Protein AF-A0A7Y5WQZ3-F1 (afdb_monomer_lite)

Structure (mmCIF, N/CA/C/O backbone):
data_AF-A0A7Y5WQZ3-F1
#
_entry.id   AF-A0A7Y5WQZ3-F1
#
loop_
_atom_site.group_PDB
_atom_site.id
_atom_site.type_symbol
_atom_site.label_atom_id
_atom_site.label_alt_id
_atom_site.label_comp_id
_atom_site.label_asym_id
_atom_site.label_entity_id
_atom_site.label_seq_id
_atom_site.pdbx_PDB_ins_code
_atom_site.Cartn_x
_atom_site.Cartn_y
_atom_site.Cartn_z
_atom_site.occupancy
_atom_site.B_iso_or_equiv
_atom_site.auth_seq_id
_atom_site.auth_comp_id
_atom_site.auth_asym_id
_atom_site.auth_atom_id
_atom_site.pdbx_PDB_model_num
ATOM 1 N N . MET A 1 1 ? -0.681 5.431 23.879 1.00 81.38 1 MET A N 1
ATOM 2 C CA . MET A 1 1 ? -1.620 4.521 23.190 1.00 81.38 1 MET A CA 1
ATOM 3 C C . MET A 1 1 ? -0.898 3.932 21.992 1.00 81.38 1 MET A C 1
ATOM 5 O O . MET A 1 1 ? -0.132 4.664 21.375 1.00 81.38 1 MET A O 1
ATOM 9 N N . THR A 1 2 ? -1.069 2.643 21.713 1.00 96.25 2 THR A N 1
ATOM 10 C CA . THR A 1 2 ? -0.437 1.974 20.561 1.00 96.25 2 THR A CA 1
ATOM 11 C C . THR A 1 2 ? -1.233 2.266 19.292 1.00 96.25 2 THR A C 1
ATOM 13 O O . THR A 1 2 ? -2.457 2.299 19.367 1.00 96.25 2 THR A O 1
ATOM 16 N N . ARG A 1 3 ? -0.546 2.479 18.163 1.00 97.19 3 ARG A N 1
ATOM 17 C CA . ARG A 1 3 ? -1.156 2.624 16.834 1.00 97.19 3 ARG A CA 1
ATOM 18 C C . ARG A 1 3 ? -0.848 1.402 15.976 1.00 97.19 3 ARG A C 1
ATOM 20 O O . ARG A 1 3 ? 0.270 0.890 16.040 1.00 97.19 3 ARG A O 1
ATOM 27 N N . PHE A 1 4 ? -1.798 0.986 15.155 1.00 97.62 4 PHE A N 1
ATOM 28 C CA . PHE A 1 4 ? -1.673 -0.101 14.193 1.00 97.62 4 PHE A CA 1
ATOM 29 C C . PHE A 1 4 ? -1.804 0.459 12.778 1.00 97.62 4 PHE A C 1
ATOM 31 O O . PHE A 1 4 ? -2.828 1.032 12.427 1.00 97.62 4 PHE A O 1
ATOM 38 N N . GLY A 1 5 ? -0.758 0.311 11.965 1.00 97.19 5 GLY A N 1
ATOM 39 C CA . GLY A 1 5 ? -0.752 0.748 10.567 1.00 97.19 5 GLY A CA 1
ATOM 40 C C . GLY A 1 5 ? -0.813 -0.429 9.597 1.00 97.19 5 GLY A C 1
ATOM 41 O O . GLY A 1 5 ? -0.304 -1.509 9.900 1.00 97.19 5 GLY A O 1
ATOM 42 N N . TYR A 1 6 ? -1.411 -0.207 8.429 1.00 97.69 6 TYR A N 1
ATOM 43 C CA . TYR A 1 6 ? -1.416 -1.157 7.320 1.00 97.69 6 TYR A CA 1
ATOM 44 C C . TYR A 1 6 ? -0.265 -0.860 6.352 1.00 97.69 6 TYR A C 1
ATOM 46 O O . TYR A 1 6 ? -0.061 0.285 5.959 1.00 97.69 6 TYR A O 1
ATOM 54 N N . HIS A 1 7 ? 0.496 -1.877 5.951 1.00 97.69 7 HIS A N 1
ATOM 55 C CA . HIS A 1 7 ? 1.555 -1.729 4.952 1.00 97.69 7 HIS A CA 1
ATOM 56 C C . HIS A 1 7 ? 1.033 -2.115 3.561 1.00 97.69 7 HIS A C 1
ATOM 58 O O . HIS A 1 7 ? 0.829 -3.294 3.271 1.00 97.69 7 HIS A O 1
ATOM 64 N N . ALA A 1 8 ? 0.839 -1.118 2.699 1.00 97.44 8 ALA A N 1
ATOM 65 C CA . ALA A 1 8 ? 0.478 -1.278 1.298 1.00 97.44 8 ALA A CA 1
ATOM 66 C C . ALA A 1 8 ? 1.711 -1.715 0.488 1.00 97.44 8 ALA A C 1
ATOM 68 O O . ALA A 1 8 ? 2.529 -0.896 0.064 1.00 97.44 8 ALA A O 1
ATOM 69 N N . SER A 1 9 ? 1.858 -3.029 0.298 1.00 96.56 9 SER A N 1
ATOM 70 C CA . SER A 1 9 ? 3.003 -3.612 -0.408 1.00 96.56 9 SER A CA 1
ATOM 71 C C . SER A 1 9 ? 2.887 -3.417 -1.920 1.00 96.56 9 SER A C 1
ATOM 73 O O . SER A 1 9 ? 2.252 -4.200 -2.633 1.00 96.56 9 SER A O 1
ATOM 75 N N . HIS A 1 10 ? 3.557 -2.373 -2.407 1.00 95.88 10 HIS A N 1
ATOM 76 C CA . HIS A 1 10 ? 3.745 -2.096 -3.831 1.00 95.88 10 HIS A CA 1
ATOM 77 C C . HIS A 1 10 ? 4.576 -3.155 -4.550 1.00 95.88 10 HIS A C 1
ATOM 79 O O . HIS A 1 10 ? 4.621 -3.130 -5.772 1.00 95.88 10 HIS A O 1
ATOM 85 N N . GLU A 1 11 ? 5.208 -4.062 -3.810 1.00 95.62 11 GLU A N 1
ATOM 86 C CA . GLU A 1 11 ? 5.952 -5.209 -4.318 1.00 95.62 11 GLU A CA 1
ATOM 87 C C . GLU A 1 11 ? 5.031 -6.367 -4.708 1.00 95.62 11 GLU A C 1
ATOM 89 O O . GLU A 1 11 ? 5.320 -7.090 -5.659 1.00 95.62 11 GLU A O 1
ATOM 94 N N . GLN A 1 12 ? 3.930 -6.541 -3.969 1.00 93.75 12 GLN A N 1
ATOM 95 C CA . GLN A 1 12 ? 3.019 -7.681 -4.093 1.00 93.75 12 GLN A CA 1
ATOM 96 C C . GLN A 1 12 ? 1.796 -7.384 -4.959 1.00 93.75 12 GLN A C 1
ATOM 98 O O . GLN A 1 12 ? 1.238 -8.299 -5.565 1.00 93.75 12 GLN A O 1
ATOM 103 N N . HIS A 1 13 ? 1.358 -6.124 -5.011 1.00 95.38 13 HIS A N 1
ATOM 104 C CA . HIS A 1 13 ? 0.107 -5.750 -5.666 1.00 95.38 13 HIS A CA 1
ATOM 105 C C . HIS A 1 13 ? 0.242 -4.474 -6.506 1.00 95.38 13 HIS A C 1
ATOM 107 O O . HIS A 1 13 ? 1.007 -3.569 -6.157 1.00 95.38 13 HIS A O 1
ATOM 113 N N . PRO A 1 14 ? -0.531 -4.352 -7.602 1.00 94.94 14 PRO A N 1
ATOM 114 C CA . PRO A 1 14 ? -0.561 -3.128 -8.385 1.00 94.94 14 PRO A CA 1
ATOM 115 C C . PRO A 1 14 ? -1.241 -1.984 -7.603 1.00 94.94 14 PRO A C 1
ATOM 117 O O . PRO A 1 14 ? -2.117 -2.237 -6.770 1.00 94.94 14 PRO A O 1
ATOM 120 N N . PRO A 1 15 ? -0.923 -0.710 -7.912 1.00 95.81 15 PRO A N 1
ATOM 121 C CA . PRO A 1 15 ? -1.460 0.451 -7.194 1.00 95.81 15 PRO A CA 1
ATOM 122 C C . PRO A 1 15 ? -2.991 0.510 -7.098 1.00 95.81 15 PRO A C 1
ATOM 124 O O . PRO A 1 15 ? -3.515 0.953 -6.081 1.00 95.81 15 PRO A O 1
ATOM 127 N N . SER A 1 16 ? -3.715 0.053 -8.127 1.00 95.50 16 SER A N 1
ATOM 128 C CA . SER A 1 16 ? -5.185 0.050 -8.139 1.00 95.50 16 SER A CA 1
ATOM 129 C C . SER A 1 16 ? -5.784 -0.874 -7.080 1.00 95.50 16 SER A C 1
ATOM 131 O O . SER A 1 16 ? -6.729 -0.483 -6.407 1.00 95.50 16 SER A O 1
ATOM 133 N N . VAL A 1 17 ? -5.204 -2.060 -6.884 1.00 97.25 17 VAL A N 1
ATO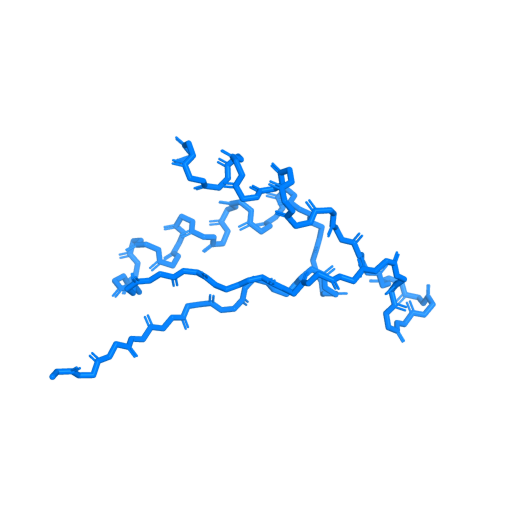M 134 C CA . VAL A 1 17 ? -5.629 -3.011 -5.843 1.00 97.25 17 VAL A CA 1
ATOM 135 C C . VAL A 1 17 ? -5.307 -2.456 -4.458 1.00 97.25 17 VAL A C 1
ATOM 137 O O . VAL A 1 17 ? -6.112 -2.546 -3.537 1.00 97.25 17 VAL A O 1
ATOM 140 N N . LEU A 1 18 ? -4.154 -1.799 -4.314 1.00 97.44 18 LEU A N 1
ATOM 141 C CA . LEU A 1 18 ? -3.771 -1.179 -3.048 1.00 97.44 18 LEU A CA 1
ATOM 142 C C . LEU A 1 18 ? -4.732 -0.054 -2.630 1.00 97.44 18 LEU A C 1
ATOM 144 O O . LEU A 1 18 ? -4.936 0.125 -1.435 1.00 97.44 18 LEU A O 1
ATOM 148 N N . LEU A 1 19 ? -5.377 0.653 -3.570 1.00 97.56 19 LEU A N 1
ATOM 149 C CA . LEU A 1 19 ? -6.434 1.624 -3.239 1.00 97.56 19 LEU A CA 1
ATOM 150 C C . LEU A 1 19 ? -7.670 0.967 -2.607 1.00 97.56 19 LEU A C 1
ATOM 152 O O . LEU A 1 19 ? -8.324 1.568 -1.759 1.00 97.56 19 LEU A O 1
ATOM 156 N N . GLU A 1 20 ? -8.003 -0.260 -2.999 1.00 97.94 20 GLU A N 1
ATOM 157 C CA . GLU A 1 20 ? -9.092 -1.013 -2.371 1.00 97.94 20 GLU A CA 1
ATOM 158 C C . GLU A 1 20 ? -8.685 -1.467 -0.967 1.00 97.94 20 GLU A C 1
ATOM 160 O O . GLU A 1 20 ? -9.456 -1.341 -0.017 1.00 97.94 20 GLU A O 1
ATOM 165 N N . TYR A 1 21 ? -7.444 -1.927 -0.805 1.00 97.81 21 TYR A N 1
ATOM 166 C CA . TYR A 1 21 ? -6.947 -2.417 0.479 1.00 97.81 21 TYR A CA 1
ATOM 167 C C . TYR A 1 21 ? -6.816 -1.326 1.537 1.00 97.81 21 TYR A C 1
ATOM 169 O O . TYR A 1 21 ? -7.085 -1.598 2.703 1.00 97.81 21 TYR A O 1
ATOM 177 N N . VAL A 1 22 ? -6.445 -0.097 1.166 1.00 97.31 22 VAL A N 1
ATOM 178 C CA . VAL A 1 22 ? -6.386 1.002 2.144 1.00 97.31 22 VAL A CA 1
ATOM 179 C C . VAL A 1 22 ? -7.763 1.400 2.658 1.00 97.31 22 VAL A C 1
ATOM 181 O O . VAL A 1 22 ? -7.887 1.667 3.847 1.00 97.31 22 VAL A O 1
ATOM 184 N N . ARG A 1 23 ? -8.801 1.344 1.813 1.00 96.56 23 ARG A N 1
ATOM 185 C CA . ARG A 1 23 ? -10.191 1.541 2.252 1.00 96.56 23 ARG A CA 1
ATOM 186 C C . ARG A 1 23 ? -10.623 0.446 3.217 1.00 96.56 23 ARG A C 1
ATOM 188 O O . ARG A 1 23 ? -11.149 0.734 4.282 1.00 96.56 23 ARG A O 1
ATOM 195 N N . LEU A 1 24 ? -10.311 -0.811 2.893 1.00 97.94 24 LEU A N 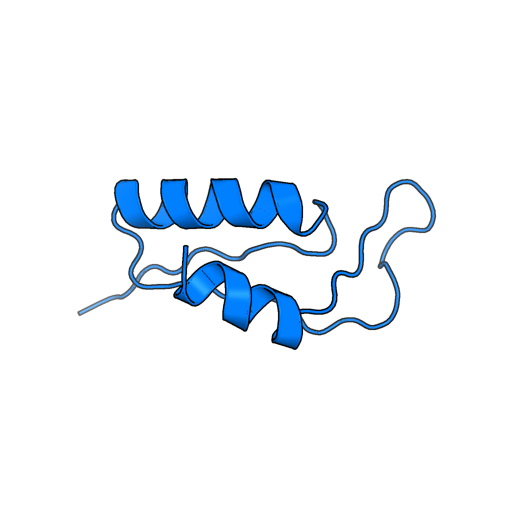1
ATOM 196 C CA . LEU A 1 24 ? -10.577 -1.933 3.796 1.00 97.94 24 LEU A CA 1
ATOM 197 C C . LEU A 1 24 ? -9.811 -1.807 5.121 1.00 97.94 24 LEU A C 1
ATOM 199 O O . LEU A 1 24 ? -10.332 -2.189 6.165 1.00 97.94 24 LEU A O 1
ATOM 203 N N . ALA A 1 25 ? -8.581 -1.290 5.097 1.00 97.94 25 ALA A N 1
ATOM 204 C CA . ALA A 1 25 ? -7.801 -1.049 6.305 1.00 97.94 25 ALA A CA 1
ATOM 205 C C . ALA A 1 25 ? -8.418 0.067 7.164 1.00 97.94 25 ALA A C 1
ATOM 207 O O . ALA A 1 25 ? -8.493 -0.075 8.384 1.00 97.94 25 ALA A O 1
ATOM 208 N N . GLU A 1 26 ? -8.897 1.148 6.550 1.00 96.31 26 GLU A N 1
ATOM 209 C CA . GLU A 1 26 ? -9.626 2.202 7.259 1.00 96.31 26 GLU A CA 1
ATOM 210 C C . GLU A 1 26 ? -10.920 1.662 7.887 1.00 96.31 26 GLU A C 1
ATOM 212 O O . GLU A 1 26 ? -11.117 1.808 9.095 1.00 96.31 26 GLU A O 1
ATOM 217 N N . ASP A 1 27 ? -11.736 0.935 7.116 1.00 97.62 27 ASP A N 1
ATOM 218 C CA . ASP A 1 27 ? -12.969 0.293 7.597 1.00 97.62 27 ASP A CA 1
ATOM 219 C C . ASP A 1 27 ? -12.705 -0.708 8.738 1.00 97.62 27 ASP A C 1
ATOM 221 O O . ASP A 1 27 ? -13.530 -0.882 9.639 1.00 97.62 27 ASP A O 1
ATOM 225 N N . ALA A 1 28 ? -11.541 -1.363 8.727 1.00 98.19 28 ALA A N 1
ATOM 226 C CA . ALA A 1 28 ? -11.103 -2.287 9.771 1.00 98.19 28 ALA A CA 1
ATOM 227 C C . ALA A 1 28 ? -10.510 -1.591 11.015 1.00 98.19 28 ALA A C 1
ATOM 229 O O . ALA A 1 28 ? -10.200 -2.271 11.997 1.00 98.19 28 ALA A O 1
ATOM 230 N N . GLY A 1 29 ? -10.360 -0.262 11.002 1.00 97.75 29 GLY A N 1
ATOM 231 C CA . GLY A 1 29 ? -9.900 0.531 12.143 1.00 97.75 29 GLY A CA 1
ATOM 232 C C . GLY A 1 29 ? -8.382 0.683 12.265 1.00 97.75 29 GLY A C 1
ATOM 233 O O . GLY A 1 29 ? -7.889 0.926 13.368 1.00 97.75 29 GLY A O 1
ATOM 234 N N . PHE A 1 30 ? -7.626 0.534 11.173 1.00 98.00 30 PHE A N 1
ATOM 235 C CA . PHE A 1 30 ? -6.199 0.869 11.170 1.00 98.00 30 PHE A CA 1
ATOM 236 C C . PHE A 1 30 ? -5.987 2.387 11.274 1.00 98.00 30 PHE A C 1
ATOM 238 O O . PHE A 1 30 ? -6.704 3.189 10.686 1.00 98.00 30 PHE A O 1
ATOM 245 N N . ASP A 1 31 ? -4.938 2.790 11.988 1.00 97.06 31 ASP A N 1
ATOM 246 C CA . ASP A 1 31 ? -4.629 4.192 12.285 1.00 97.06 31 ASP A CA 1
ATOM 247 C C . ASP A 1 31 ? -3.889 4.922 11.153 1.00 97.06 31 ASP A C 1
ATOM 249 O O . ASP A 1 31 ? -3.523 6.094 11.304 1.00 97.06 31 ASP A O 1
ATOM 253 N N . GLY A 1 32 ? -3.558 4.223 10.069 1.00 95.38 32 GLY A N 1
ATOM 254 C CA . GLY A 1 32 ? -2.859 4.786 8.921 1.00 95.38 32 GLY A CA 1
ATOM 255 C C . GLY A 1 32 ? -2.276 3.733 7.987 1.00 95.38 32 GLY A C 1
ATOM 256 O O . GLY A 1 32 ? -2.317 2.531 8.260 1.00 95.38 32 GLY A O 1
ATOM 257 N N . VAL A 1 33 ? -1.688 4.214 6.893 1.00 96.38 33 VAL A N 1
ATOM 258 C CA . VAL A 1 33 ? -1.063 3.393 5.857 1.00 96.38 33 VAL A CA 1
ATOM 259 C C . VAL A 1 33 ? 0.416 3.737 5.680 1.00 96.38 33 VAL A C 1
ATOM 261 O O . VAL A 1 33 ? 0.823 4.890 5.814 1.00 96.38 33 VAL A O 1
ATOM 264 N N . LEU A 1 34 ? 1.219 2.724 5.371 1.00 96.25 34 LEU A N 1
ATOM 265 C CA . LEU A 1 34 ? 2.614 2.832 4.967 1.00 96.25 34 LEU A CA 1
ATOM 266 C C . LEU A 1 34 ? 2.762 2.271 3.551 1.00 96.25 34 LEU A C 1
ATOM 268 O O . LEU A 1 34 ? 2.147 1.257 3.240 1.00 96.25 34 LEU A O 1
ATOM 272 N N . GLY A 1 35 ? 3.597 2.886 2.721 1.00 95.31 35 GLY A N 1
ATOM 273 C CA . GLY A 1 35 ? 3.985 2.355 1.414 1.00 95.31 35 GLY A CA 1
ATOM 274 C C . GLY A 1 35 ? 5.484 2.541 1.209 1.00 95.31 35 GLY A C 1
ATOM 275 O O . GLY A 1 35 ? 6.041 3.558 1.628 1.00 95.31 35 GLY A O 1
ATOM 276 N N . ALA A 1 36 ? 6.139 1.553 0.605 1.00 93.88 36 ALA A N 1
ATOM 277 C CA . ALA A 1 36 ? 7.561 1.624 0.298 1.00 93.88 36 ALA A CA 1
ATOM 278 C C . ALA A 1 36 ? 7.809 2.341 -1.039 1.00 93.88 36 ALA A C 1
ATOM 280 O O . ALA A 1 36 ? 7.045 2.182 -1.991 1.00 93.88 36 ALA A O 1
ATOM 281 N N . ASP A 1 37 ? 8.887 3.123 -1.104 1.00 96.56 37 ASP A N 1
ATOM 282 C CA . ASP A 1 37 ? 9.322 3.817 -2.318 1.00 96.56 37 ASP A CA 1
ATOM 283 C C . ASP A 1 37 ? 10.426 3.012 -3.007 1.00 96.56 37 ASP A C 1
ATOM 285 O O . ASP A 1 37 ? 11.600 3.081 -2.633 1.00 96.56 37 ASP A O 1
ATOM 289 N N . HIS A 1 38 ? 10.036 2.210 -3.994 1.00 95.50 38 HIS A N 1
ATOM 290 C CA . HIS A 1 38 ? 10.955 1.409 -4.789 1.00 95.50 38 HIS A CA 1
ATOM 291 C C . HIS A 1 38 ? 10.876 1.806 -6.260 1.00 95.50 38 HIS A C 1
ATOM 293 O O . HIS A 1 38 ? 9.800 2.043 -6.814 1.00 95.50 38 HIS A O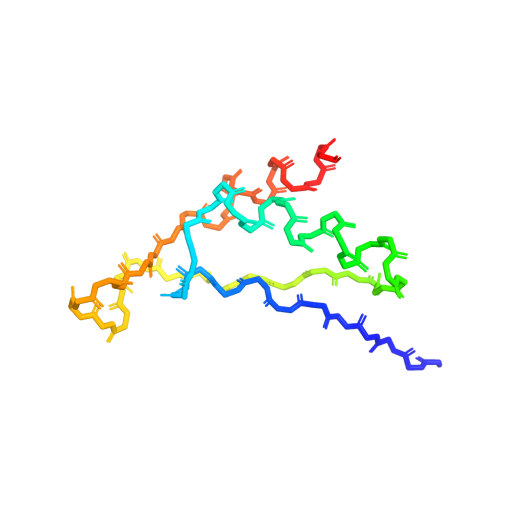 1
ATOM 299 N N . PHE A 1 39 ? 12.040 1.839 -6.907 1.00 94.31 39 PHE A N 1
ATOM 300 C CA . PHE A 1 39 ? 12.126 2.049 -8.349 1.00 94.31 39 PHE A CA 1
ATOM 301 C C . PHE A 1 39 ? 11.996 0.736 -9.131 1.00 94.31 39 PHE A C 1
ATOM 303 O O . PHE A 1 39 ? 11.329 0.695 -10.163 1.00 94.31 39 PHE A O 1
ATOM 310 N N . HIS A 1 40 ? 12.617 -0.338 -8.636 1.00 94.94 40 HIS A N 1
ATOM 311 C CA . HIS A 1 40 ? 12.578 -1.656 -9.262 1.00 94.94 40 HIS A CA 1
ATOM 312 C C . HIS A 1 40 ? 11.767 -2.650 -8.428 1.00 94.94 40 HIS A C 1
ATOM 314 O O . HIS A 1 40 ? 11.859 -2.621 -7.198 1.00 94.94 40 HIS A O 1
ATOM 320 N N . PRO A 1 41 ? 11.044 -3.575 -9.083 1.00 95.19 41 PRO A N 1
ATOM 321 C CA . PRO A 1 41 ? 10.485 -4.732 -8.407 1.00 95.19 41 PRO A CA 1
ATOM 322 C C . PRO A 1 41 ? 11.568 -5.571 -7.723 1.00 95.19 41 PRO A C 1
ATOM 324 O O . PRO A 1 41 ? 12.697 -5.664 -8.203 1.00 95.19 41 PRO A O 1
ATOM 327 N N . TRP A 1 42 ? 11.202 -6.230 -6.626 1.00 93.44 42 TRP A N 1
ATOM 328 C CA . TRP A 1 42 ? 12.092 -7.163 -5.921 1.00 93.44 42 TRP A CA 1
ATOM 329 C C . TRP A 1 42 ? 12.214 -8.519 -6.616 1.00 93.44 42 TRP A C 1
ATOM 331 O O . TRP A 1 42 ? 13.195 -9.232 -6.419 1.00 93.44 42 TRP A O 1
ATOM 341 N N . LEU A 1 43 ? 11.190 -8.883 -7.386 1.00 92.00 43 LEU A N 1
ATOM 342 C CA . LEU A 1 43 ? 11.094 -10.129 -8.133 1.00 92.00 43 LEU A CA 1
ATOM 343 C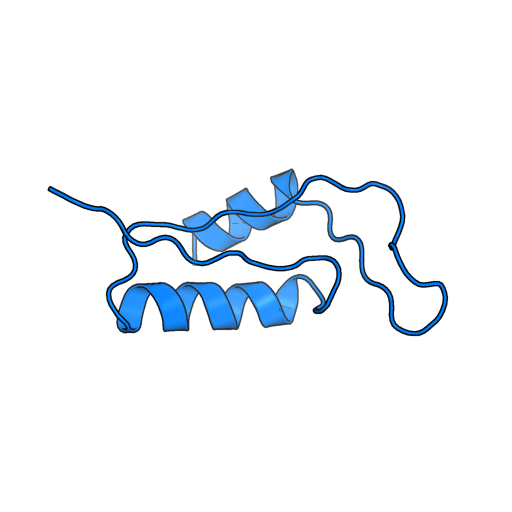 C . LEU A 1 43 ? 10.890 -9.795 -9.606 1.00 92.00 43 LEU A C 1
ATOM 345 O O . LEU A 1 43 ? 10.137 -8.878 -9.930 1.00 92.00 43 LEU A O 1
ATOM 349 N N . ASP A 1 44 ? 11.518 -10.566 -10.48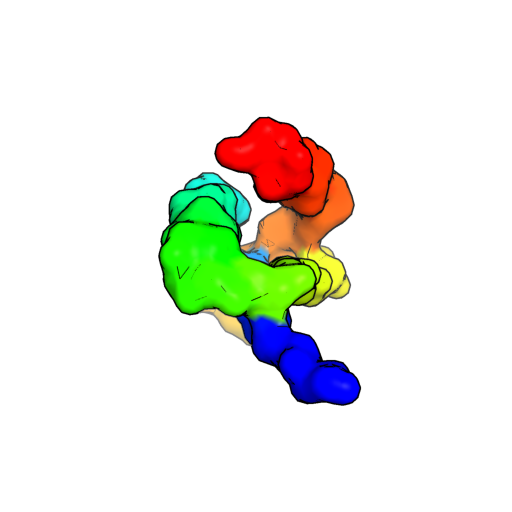7 1.00 88.81 44 ASP A N 1
ATOM 350 C CA . ASP A 1 44 ? 11.345 -10.391 -11.931 1.00 88.81 44 ASP A CA 1
ATOM 351 C C . ASP A 1 44 ? 9.938 -10.813 -12.381 1.00 88.81 44 ASP A C 1
ATOM 353 O O . ASP A 1 44 ? 9.289 -10.137 -13.179 1.00 88.81 44 ASP A O 1
ATOM 357 N N . GLU A 1 45 ? 9.436 -11.927 -11.844 1.00 89.06 45 GLU A N 1
ATOM 358 C CA . GLU A 1 45 ? 8.115 -12.454 -12.176 1.00 89.06 45 GLU A CA 1
ATOM 359 C C . GLU A 1 45 ? 7.044 -11.879 -11.250 1.00 89.06 45 GLU A C 1
ATOM 361 O O . GLU A 1 45 ? 7.117 -12.025 -10.030 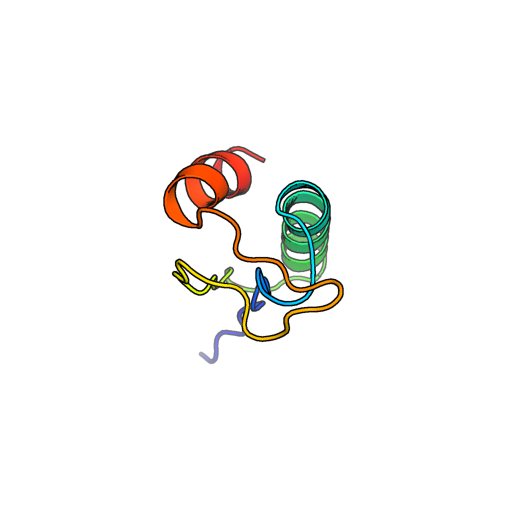1.00 89.06 45 GLU A O 1
ATOM 366 N N . ASN A 1 46 ? 6.017 -11.258 -11.840 1.00 79.19 46 ASN A N 1
ATOM 367 C CA . ASN A 1 46 ? 4.883 -10.653 -11.127 1.00 79.19 46 ASN A CA 1
ATOM 368 C C . ASN A 1 46 ? 5.286 -9.635 -10.043 1.00 79.19 46 ASN A C 1
ATOM 370 O O . ASN A 1 46 ? 4.501 -9.346 -9.142 1.00 79.19 46 ASN A O 1
ATOM 374 N N . GLY A 1 47 ? 6.501 -9.087 -10.122 1.00 87.31 47 GLY A N 1
ATOM 375 C CA . GLY A 1 47 ? 6.951 -8.035 -9.231 1.00 87.31 47 GLY A CA 1
ATOM 376 C C . GLY A 1 47 ? 6.344 -6.692 -9.615 1.00 87.31 47 GLY A C 1
ATOM 377 O O . GLY A 1 47 ? 6.334 -6.291 -10.782 1.00 87.31 47 GLY A O 1
ATOM 378 N N . HIS A 1 48 ? 5.865 -5.969 -8.610 1.00 93.00 48 HIS A N 1
ATOM 379 C CA . HIS A 1 48 ? 5.357 -4.615 -8.765 1.00 93.00 48 HIS A CA 1
ATOM 380 C C . HIS A 1 48 ? 6.314 -3.601 -8.116 1.00 93.00 48 HIS A C 1
ATOM 382 O O . HIS A 1 48 ? 7.125 -3.938 -7.256 1.00 93.00 48 HIS A O 1
ATOM 388 N N . SER A 1 49 ? 6.262 -2.354 -8.586 1.00 95.25 49 SER A N 1
ATOM 389 C CA . SER A 1 49 ? 7.015 -1.229 -8.015 1.00 95.25 49 SER A CA 1
ATOM 390 C C . SER A 1 49 ? 6.262 0.066 -8.307 1.00 95.25 49 SER A C 1
ATOM 392 O O . SER A 1 49 ? 6.626 0.853 -9.179 1.00 95.25 49 SER A O 1
ATOM 394 N N . GLY A 1 50 ? 5.099 0.218 -7.674 1.00 94.62 50 GLY A N 1
ATOM 395 C CA . GLY A 1 50 ? 4.233 1.374 -7.899 1.00 94.62 50 GLY A CA 1
ATOM 396 C C . GLY A 1 50 ? 4.856 2.685 -7.412 1.00 94.62 50 GLY A C 1
ATOM 397 O O . GLY A 1 50 ? 5.495 2.720 -6.368 1.00 94.62 50 GLY A O 1
ATOM 398 N N . ALA A 1 51 ? 4.620 3.780 -8.143 1.00 96.38 51 ALA A N 1
ATOM 399 C CA . ALA A 1 51 ? 5.082 5.114 -7.758 1.00 96.38 51 ALA A CA 1
ATOM 400 C C . ALA A 1 51 ? 4.325 5.628 -6.518 1.00 96.38 51 ALA A C 1
ATOM 402 O O . ALA A 1 51 ? 3.239 6.209 -6.632 1.00 96.38 51 ALA A O 1
ATOM 403 N N . VAL A 1 52 ? 4.904 5.410 -5.334 1.00 97.25 52 VAL A N 1
ATOM 404 C CA . VAL A 1 52 ? 4.224 5.602 -4.043 1.00 97.25 52 VAL A CA 1
ATOM 405 C C . VAL A 1 52 ? 3.736 7.037 -3.822 1.00 97.25 52 VAL A C 1
ATOM 407 O O . VAL A 1 52 ? 2.642 7.230 -3.310 1.00 97.25 52 VAL A O 1
ATOM 410 N N . TRP A 1 53 ? 4.471 8.058 -4.275 1.00 96.50 53 TRP A N 1
ATOM 411 C CA . TRP A 1 53 ? 4.087 9.464 -4.074 1.00 96.50 53 TRP A CA 1
ATOM 412 C C . TRP A 1 53 ? 2.806 9.850 -4.814 1.00 96.50 53 TRP A C 1
ATOM 414 O O . TRP A 1 53 ? 1.924 10.493 -4.247 1.00 96.50 53 TRP A O 1
ATOM 424 N N . SER A 1 54 ? 2.676 9.434 -6.076 1.00 96.19 54 SER A N 1
ATOM 425 C CA . SER A 1 54 ? 1.448 9.651 -6.846 1.00 96.19 54 SER A CA 1
ATOM 426 C C . SER A 1 54 ? 0.296 8.823 -6.285 1.00 96.19 54 SER A C 1
ATOM 428 O O . SER A 1 54 ? -0.835 9.301 -6.219 1.00 96.19 54 SER A O 1
ATOM 430 N N . TRP A 1 55 ? 0.587 7.595 -5.852 1.00 97.19 55 TRP A N 1
ATOM 431 C CA . TRP A 1 55 ? -0.406 6.715 -5.251 1.00 97.19 55 TRP A CA 1
ATOM 432 C C . TRP A 1 55 ? -0.927 7.244 -3.908 1.00 97.19 55 TRP A C 1
ATOM 434 O O . TRP A 1 55 ? -2.135 7.221 -3.703 1.00 97.19 55 TRP A O 1
ATOM 444 N N . LEU A 1 56 ? -0.075 7.805 -3.043 1.00 96.81 56 LEU A N 1
ATOM 445 C CA . LEU A 1 56 ? -0.487 8.424 -1.777 1.00 96.81 56 LEU A CA 1
ATOM 446 C C . LEU A 1 56 ? -1.493 9.557 -2.001 1.00 96.81 56 LEU A C 1
ATOM 448 O O . LEU A 1 56 ? -2.476 9.648 -1.275 1.00 96.81 56 LEU A O 1
ATOM 452 N N . GLY A 1 57 ? -1.304 10.378 -3.039 1.00 95.62 57 GLY A N 1
ATOM 453 C CA . GLY A 1 57 ? -2.281 11.409 -3.402 1.00 95.62 57 GLY A CA 1
ATOM 454 C C . GLY A 1 57 ? -3.662 10.831 -3.733 1.00 95.62 57 GLY A C 1
ATOM 455 O O . GLY A 1 57 ? -4.676 11.394 -3.328 1.00 95.62 57 GLY A O 1
ATOM 456 N N . ALA A 1 58 ? -3.708 9.686 -4.419 1.00 96.12 58 ALA A N 1
ATOM 457 C CA . ALA A 1 58 ? -4.956 8.981 -4.699 1.00 96.12 58 ALA A CA 1
ATOM 458 C C . ALA A 1 58 ? -5.532 8.304 -3.442 1.00 96.12 58 ALA A C 1
ATOM 460 O O . ALA A 1 58 ? -6.726 8.415 -3.191 1.00 96.12 58 ALA A O 1
ATOM 461 N N . ALA A 1 59 ? -4.692 7.659 -2.630 1.00 95.62 59 ALA A N 1
ATOM 462 C CA . ALA A 1 59 ? -5.090 6.962 -1.408 1.00 95.62 59 ALA A CA 1
ATOM 463 C C . ALA A 1 59 ? -5.636 7.907 -0.325 1.00 95.62 59 ALA A C 1
ATOM 465 O O . ALA A 1 59 ? -6.503 7.506 0.434 1.00 95.62 59 ALA A O 1
ATOM 466 N N . MET A 1 60 ? -5.150 9.151 -0.258 1.00 91.44 60 MET A N 1
ATOM 467 C CA . MET A 1 60 ? -5.634 10.162 0.694 1.00 91.44 60 MET A CA 1
ATOM 468 C C . MET A 1 60 ? -6.867 10.932 0.196 1.00 91.44 60 MET A C 1
ATOM 470 O O . MET A 1 60 ? -7.496 11.639 0.979 1.00 91.44 60 MET A O 1
ATOM 474 N N . GLN A 1 61 ? -7.178 10.861 -1.103 1.00 90.00 61 GLN A N 1
ATOM 475 C CA . GLN A 1 61 ? -8.442 11.369 -1.647 1.00 90.00 61 GLN A CA 1
ATOM 476 C C . GLN A 1 61 ? -9.569 10.342 -1.508 1.00 90.00 61 GLN A C 1
ATOM 478 O O . GLN A 1 61 ? -10.729 10.742 -1.384 1.00 90.00 61 GLN A O 1
ATOM 483 N N . ALA A 1 62 ? -9.203 9.065 -1.649 1.00 60.66 62 ALA A N 1
ATOM 484 C CA . ALA A 1 62 ? -10.071 7.895 -1.663 1.00 60.66 62 ALA A CA 1
ATOM 485 C C . ALA A 1 62 ? -10.896 7.721 -0.392 1.00 60.66 62 ALA A C 1
ATOM 487 O O . ALA A 1 62 ? -11.921 7.013 -0.567 1.00 60.66 62 ALA A O 1
#

pLDDT: mean 94.59, std 5.63, range [60.66, 98.19]

Secondary structure (DSSP, 8-state):
-----EEE-TTTS-HHHHHHHHHHHHHTT-S-EEE---SS-SSSSS-----HHHHHHHHHH-

Sequence (62 aa):
MTRFGYHASHEQHPPSVLLEYVRLAEDAGFDGVLGADHFHPWLDENGHSGAVWSWLGAAMQA

Radius of gyration: 11.89 Å; chains: 1; bounding box: 26×24×35 Å

Foldseek 3Di:
DDAAEAEQEQFQDPLVVSLVVLVVCVVVPHPYYHYDQDPDHPDPPNTGHDHVVVSVVVSVVD